Protein AF-A0A527XNT0-F1 (afdb_monomer)

Foldseek 3Di:
DDDPNHQFDPVVVVGPHDPDLVSQQVVCCVVPVGGDDDDDDQQDKDKDFDADPVRHTPPDIDIDGRHDDDD

Sequence (71 aa):
NKLDGGPGKPVSAGGAGYSCIAELRMIETIESGEPKTPFLRFGDTVRIEMKDKAGHSIFGAIEQKVEKYVK

pLDDT: mean 94.06, std 6.31, range [67.0, 98.5]

Nearest PDB structures (foldseek):
  3lzk-assembly2_D  TM=8.996E-01  e=2.568E-08  Sinorhizobium meliloti
  2iu7-assembly1_I  TM=3.576E-01  e=5.237E+00  Escherichia coli
  2ivb-assembly1_C  TM=3.629E-01  e=6.010E+00  Escherichia coli

Mean predicted aligned error: 3.74 Å

Secondary structure (DSSP, 8-state):
--BTTB----GGGTS---S-HHHHHHHHHHHHSS--SPPP-TT-EEEEEEE-TTS-EEEEEEEEE------

Solvent-accessible surface area (backbone atoms only — not comparable to full-atom values): 4604 Å² total; per-residue (Å²): 90,72,45,96,87,41,74,49,35,50,55,95,74,77,31,93,23,69,92,44,69,66,60,49,25,52,49,35,26,74,77,69,73,46,58,80,69,76,77,91,48,77,76,41,71,50,76,51,72,49,60,50,98,87,64,51,64,75,80,52,68,53,70,48,68,40,69,82,88,78,134

Structure (mmCIF, N/CA/C/O backbone):
data_AF-A0A527XNT0-F1
#
_entry.id   AF-A0A527XNT0-F1
#
loop_
_atom_site.group_PDB
_atom_site.id
_atom_site.type_symbol
_atom_site.label_atom_id
_atom_site.label_alt_id
_atom_site.label_comp_id
_atom_site.label_asym_id
_atom_site.label_entity_id
_atom_site.label_seq_id
_atom_site.pdbx_PDB_ins_code
_atom_site.Cartn_x
_atom_site.Cartn_y
_atom_site.Cartn_z
_atom_site.occupancy
_atom_site.B_iso_or_equiv
_atom_site.auth_seq_id
_atom_site.auth_comp_id
_atom_site.auth_asym_id
_atom_site.auth_atom_id
_atom_site.pdbx_PDB_model_num
ATOM 1 N N . ASN A 1 1 ? 9.619 -6.463 -3.391 1.00 67.00 1 ASN A N 1
ATOM 2 C CA . ASN A 1 1 ? 9.192 -6.734 -4.790 1.00 67.00 1 ASN A CA 1
ATOM 3 C C . ASN A 1 1 ? 10.338 -6.520 -5.761 1.00 67.00 1 ASN A C 1
ATOM 5 O O . ASN A 1 1 ? 10.372 -5.501 -6.428 1.00 67.00 1 ASN A O 1
ATOM 9 N N . LYS A 1 2 ? 11.322 -7.424 -5.812 1.00 73.25 2 LYS A N 1
ATOM 10 C CA . LYS A 1 2 ? 12.499 -7.193 -6.662 1.00 73.25 2 LYS A CA 1
ATOM 11 C C . LYS A 1 2 ? 12.139 -7.353 -8.136 1.00 73.25 2 LYS A C 1
ATOM 13 O O . LYS A 1 2 ? 11.462 -8.316 -8.485 1.00 73.25 2 LYS A O 1
ATOM 18 N N . LEU A 1 3 ? 12.620 -6.438 -8.969 1.00 76.69 3 LEU A N 1
ATOM 19 C CA . LEU A 1 3 ? 12.536 -6.533 -10.423 1.00 76.69 3 LEU A CA 1
ATOM 20 C C . LEU A 1 3 ? 13.962 -6.640 -10.959 1.00 76.69 3 LEU A C 1
ATOM 22 O O . LEU A 1 3 ? 14.773 -5.752 -10.706 1.00 76.69 3 LEU A O 1
ATOM 26 N N . ASP A 1 4 ? 14.284 -7.753 -11.617 1.00 82.31 4 ASP A N 1
ATOM 27 C CA . ASP A 1 4 ? 15.604 -8.008 -12.218 1.00 82.31 4 ASP A CA 1
ATOM 28 C C . ASP A 1 4 ? 16.788 -7.803 -11.250 1.00 82.31 4 ASP A C 1
ATOM 30 O O . ASP A 1 4 ? 17.854 -7.314 -11.610 1.00 82.31 4 ASP A O 1
ATOM 34 N N . GLY A 1 5 ? 16.586 -8.154 -9.975 1.00 82.12 5 GLY A N 1
ATOM 35 C CA . GLY A 1 5 ? 17.583 -7.992 -8.908 1.00 82.12 5 GLY A CA 1
ATOM 36 C C . GLY A 1 5 ? 17.642 -6.594 -8.276 1.00 82.12 5 GLY A C 1
ATOM 37 O O . GLY A 1 5 ? 18.258 -6.445 -7.220 1.00 82.12 5 GLY A O 1
ATOM 38 N N . GLY A 1 6 ? 16.958 -5.605 -8.856 1.00 84.62 6 GLY A N 1
ATOM 39 C CA . GLY A 1 6 ? 16.819 -4.244 -8.340 1.00 84.62 6 GLY A CA 1
ATOM 40 C C . GLY A 1 6 ? 15.579 -4.024 -7.458 1.00 84.62 6 GLY A C 1
ATOM 41 O O . GLY A 1 6 ? 14.813 -4.962 -7.196 1.00 84.62 6 GLY A O 1
ATOM 42 N N . PRO A 1 7 ? 15.376 -2.785 -6.969 1.00 87.00 7 PRO A N 1
ATOM 43 C CA . PRO A 1 7 ? 14.153 -2.392 -6.272 1.00 87.00 7 PRO A CA 1
ATOM 44 C C . PRO A 1 7 ? 12.911 -2.568 -7.160 1.00 87.00 7 PRO A C 1
ATOM 46 O O . PRO A 1 7 ? 13.002 -2.655 -8.385 1.00 87.00 7 PRO A O 1
ATOM 49 N N . GLY A 1 8 ? 11.738 -2.651 -6.529 1.00 88.62 8 GLY A N 1
ATOM 50 C CA . GLY A 1 8 ? 10.472 -2.741 -7.256 1.00 88.62 8 GLY A CA 1
ATOM 51 C C . GLY A 1 8 ? 10.180 -1.497 -8.085 1.00 88.6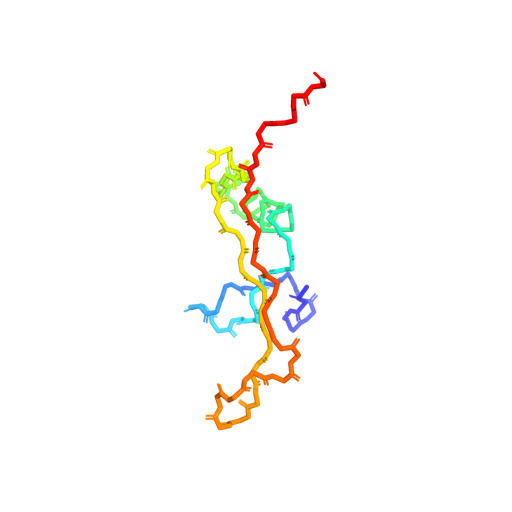2 8 GLY A C 1
ATOM 52 O O . GLY A 1 8 ? 10.804 -0.456 -7.906 1.00 88.62 8 GLY A O 1
ATOM 53 N N . LYS A 1 9 ? 9.204 -1.611 -8.985 1.00 91.69 9 LYS A N 1
ATOM 54 C CA . LYS A 1 9 ? 8.678 -0.494 -9.777 1.00 91.69 9 LYS A CA 1
ATOM 55 C C . LYS A 1 9 ? 7.155 -0.481 -9.702 1.00 91.69 9 LYS A C 1
ATOM 57 O O . LYS A 1 9 ? 6.555 -1.550 -9.543 1.00 91.69 9 LYS A O 1
ATOM 62 N N . PRO A 1 10 ? 6.508 0.687 -9.848 1.00 91.94 10 PRO A N 1
ATOM 63 C CA . PRO A 1 10 ? 5.058 0.742 -9.946 1.00 91.94 10 PRO A CA 1
ATOM 64 C C . PRO A 1 10 ? 4.565 -0.033 -11.176 1.00 91.94 10 PRO A C 1
ATOM 66 O O . PRO A 1 10 ? 5.273 -0.156 -12.177 1.00 91.94 10 PRO A O 1
ATOM 69 N N . VAL A 1 11 ? 3.321 -0.515 -11.112 1.00 91.12 11 VAL A N 1
ATOM 70 C CA . VAL A 1 11 ? 2.682 -1.261 -12.213 1.00 91.12 11 VAL A CA 1
ATOM 71 C C . VAL A 1 11 ? 2.645 -0.439 -13.503 1.00 91.12 11 VAL A C 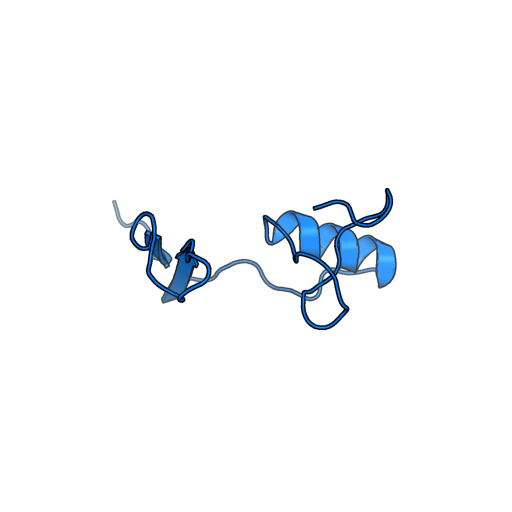1
ATOM 73 O O . VAL A 1 11 ? 2.911 -0.963 -14.580 1.00 91.12 11 VAL A O 1
ATOM 76 N N . SER A 1 12 ? 2.424 0.874 -13.393 1.00 92.50 12 SER A N 1
ATOM 77 C CA . SER A 1 12 ? 2.465 1.809 -14.526 1.00 92.50 12 SER A CA 1
ATOM 78 C C . SER A 1 12 ? 3.833 1.904 -15.212 1.00 92.50 12 SER A C 1
ATOM 80 O O . SER A 1 12 ? 3.901 2.334 -16.358 1.00 92.50 12 SER A O 1
ATOM 82 N N . ALA A 1 13 ? 4.911 1.486 -14.543 1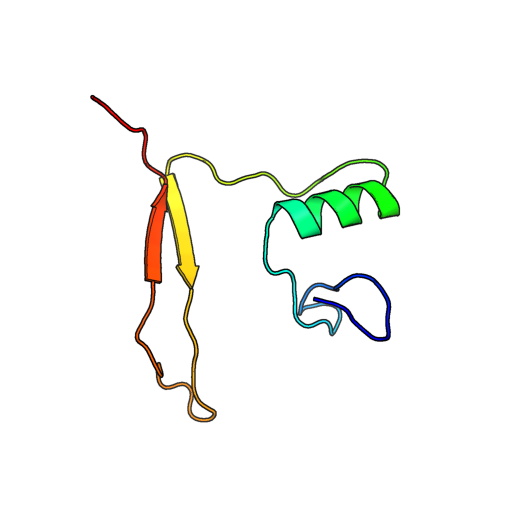.00 90.50 13 ALA A N 1
ATOM 83 C CA . ALA A 1 13 ? 6.267 1.429 -15.085 1.00 90.50 13 ALA A CA 1
ATOM 84 C C . ALA A 1 13 ? 6.733 -0.014 -15.371 1.00 90.50 13 ALA A C 1
ATOM 86 O O . ALA A 1 13 ? 7.935 -0.267 -15.460 1.00 90.50 13 ALA A O 1
ATOM 87 N N . GLY A 1 14 ? 5.800 -0.968 -15.483 1.00 90.19 14 GLY A N 1
ATOM 88 C CA . GLY A 1 14 ? 6.084 -2.366 -15.824 1.00 90.19 14 GLY A CA 1
ATOM 89 C C . GLY A 1 14 ? 6.584 -3.233 -14.663 1.00 90.19 14 GLY A C 1
ATOM 90 O O . GLY A 1 14 ? 7.057 -4.340 -14.903 1.00 90.19 14 GLY A O 1
ATOM 91 N N . GLY A 1 15 ? 6.506 -2.754 -13.417 1.00 91.62 15 GLY A N 1
ATOM 92 C CA . GLY A 1 15 ? 6.845 -3.546 -12.232 1.00 91.62 15 GLY A CA 1
ATOM 93 C C . GLY A 1 15 ? 5.649 -4.260 -11.600 1.00 91.62 15 GLY A C 1
ATOM 94 O O . GLY A 1 15 ? 4.503 -4.082 -11.997 1.00 91.62 15 GLY A O 1
ATOM 95 N N . ALA A 1 16 ? 5.917 -5.042 -10.554 1.00 91.81 16 ALA A N 1
ATOM 96 C CA . ALA A 1 16 ? 4.882 -5.714 -9.761 1.00 91.81 16 ALA A CA 1
ATOM 97 C C . ALA A 1 16 ? 4.255 -4.817 -8.670 1.00 91.81 16 ALA A C 1
ATOM 99 O O . ALA A 1 16 ? 3.371 -5.259 -7.941 1.00 91.81 16 ALA A O 1
ATOM 100 N N . GLY A 1 17 ? 4.711 -3.567 -8.533 1.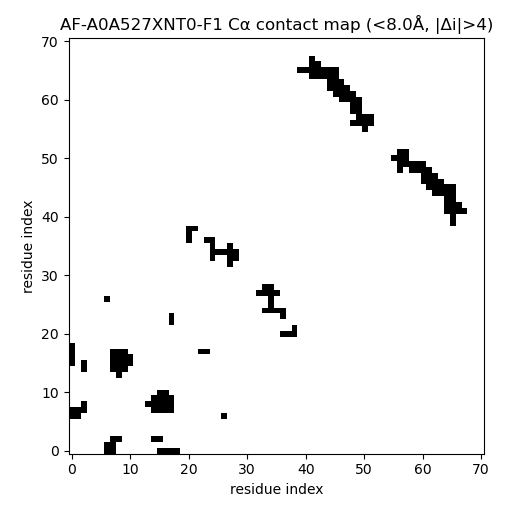00 92.81 17 GLY A N 1
ATOM 101 C CA . GLY A 1 17 ? 4.358 -2.687 -7.422 1.00 92.81 17 GLY A CA 1
ATOM 102 C C . GLY A 1 17 ? 5.216 -2.916 -6.175 1.00 92.81 17 GLY A C 1
ATOM 103 O O . GLY A 1 17 ? 6.306 -3.489 -6.235 1.00 92.81 17 GLY A O 1
ATOM 104 N N . TYR A 1 18 ? 4.708 -2.434 -5.042 1.00 93.94 18 TYR A N 1
ATOM 105 C CA . TYR A 1 18 ? 5.366 -2.471 -3.735 1.00 93.94 18 TYR A CA 1
ATOM 106 C C . TYR A 1 18 ? 4.454 -3.145 -2.710 1.00 93.94 18 TYR A C 1
ATOM 108 O O . TYR A 1 18 ? 3.233 -3.045 -2.805 1.00 93.94 18 TYR A O 1
ATOM 116 N N . SER A 1 19 ? 5.036 -3.810 -1.713 1.00 92.06 19 SER A N 1
ATOM 117 C CA . SER A 1 19 ? 4.274 -4.549 -0.696 1.00 92.06 19 SER A CA 1
ATOM 118 C C . SER A 1 19 ? 3.925 -3.666 0.491 1.00 92.06 19 SER A C 1
ATOM 120 O O . SER A 1 19 ? 3.009 -3.983 1.242 1.00 92.06 19 SER A O 1
ATOM 122 N N . CYS A 1 20 ? 4.650 -2.563 0.682 1.00 93.81 20 CYS A N 1
ATOM 123 C CA . CYS A 1 20 ? 4.351 -1.601 1.727 1.00 93.81 20 CYS A CA 1
ATOM 124 C C . CYS A 1 20 ? 4.734 -0.176 1.314 1.00 93.81 20 CYS A C 1
ATOM 126 O O . CYS A 1 20 ? 5.655 0.047 0.528 1.00 93.81 20 CYS A O 1
ATOM 128 N N . ILE A 1 21 ? 4.041 0.805 1.900 1.00 96.06 21 ILE A N 1
ATOM 129 C CA . ILE A 1 21 ? 4.315 2.233 1.676 1.00 96.06 21 ILE A CA 1
ATOM 130 C C . ILE A 1 21 ? 5.737 2.590 2.129 1.00 96.06 21 ILE A C 1
ATOM 132 O O . ILE A 1 21 ? 6.392 3.421 1.510 1.00 96.06 21 ILE A O 1
ATOM 136 N N . ALA A 1 22 ? 6.244 1.938 3.178 1.00 96.44 22 ALA A N 1
ATOM 137 C CA . ALA A 1 22 ? 7.609 2.150 3.647 1.00 96.44 22 ALA A CA 1
ATOM 138 C C . ALA A 1 22 ? 8.668 1.731 2.605 1.00 96.44 22 ALA A C 1
ATOM 140 O O . ALA A 1 22 ? 9.636 2.463 2.418 1.00 96.44 22 ALA A O 1
ATOM 141 N N . GLU A 1 23 ? 8.468 0.607 1.898 1.00 94.88 23 GLU A N 1
ATOM 142 C CA . GLU A 1 23 ? 9.346 0.149 0.803 1.00 94.88 23 GLU A CA 1
ATOM 143 C C . GLU A 1 23 ? 9.375 1.192 -0.322 1.00 94.88 23 GLU A C 1
ATOM 145 O O . GLU A 1 23 ? 10.453 1.628 -0.721 1.00 94.88 23 GLU A O 1
ATOM 150 N N . LEU A 1 24 ? 8.204 1.658 -0.773 1.00 95.38 24 LEU A N 1
ATOM 151 C CA . LEU A 1 24 ? 8.103 2.702 -1.798 1.00 95.38 24 LEU A CA 1
ATOM 152 C C . LEU A 1 24 ? 8.803 3.997 -1.363 1.00 95.38 24 LEU A C 1
ATOM 154 O O . LEU A 1 24 ? 9.631 4.524 -2.098 1.00 95.38 24 LEU A O 1
ATOM 158 N N . ARG A 1 25 ? 8.528 4.484 -0.150 1.00 97.19 25 ARG A N 1
ATOM 159 C CA . ARG A 1 25 ? 9.140 5.711 0.380 1.00 97.19 25 ARG A CA 1
ATOM 160 C C . ARG A 1 25 ? 10.662 5.617 0.478 1.00 97.19 25 ARG A C 1
ATOM 162 O O . ARG A 1 25 ? 11.349 6.603 0.222 1.00 97.19 25 ARG A O 1
ATOM 169 N N . MET A 1 26 ? 11.200 4.454 0.851 1.00 95.62 26 MET A N 1
ATOM 170 C CA . MET A 1 26 ? 12.647 4.223 0.870 1.00 95.62 26 MET A CA 1
ATOM 171 C C . MET A 1 26 ? 13.238 4.358 -0.537 1.00 95.62 26 MET A C 1
ATOM 173 O O . MET A 1 26 ? 14.254 5.026 -0.707 1.00 95.62 26 MET A O 1
ATOM 177 N N . ILE A 1 27 ? 12.588 3.766 -1.539 1.00 93.88 27 ILE A N 1
ATOM 178 C CA . ILE A 1 27 ? 13.021 3.841 -2.939 1.00 93.88 27 ILE A CA 1
ATOM 179 C C . ILE A 1 27 ? 12.944 5.283 -3.453 1.00 93.88 27 ILE A C 1
ATOM 181 O O . ILE A 1 27 ? 13.933 5.781 -3.976 1.00 9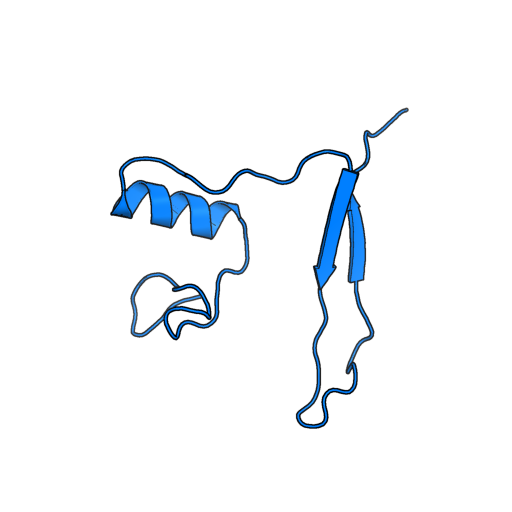3.88 27 ILE A O 1
ATOM 185 N N . GLU A 1 28 ? 11.841 5.997 -3.204 1.00 96.06 28 GLU A N 1
ATOM 186 C CA . GLU A 1 28 ? 11.702 7.424 -3.544 1.00 96.06 28 GLU A CA 1
ATOM 187 C C . GLU A 1 28 ? 12.817 8.278 -2.925 1.00 96.06 28 GLU A C 1
ATOM 189 O O . GLU A 1 28 ? 13.345 9.181 -3.575 1.00 96.06 28 GLU A O 1
ATOM 194 N N . THR A 1 29 ? 13.208 7.964 -1.687 1.00 96.69 29 THR A N 1
ATOM 195 C CA . THR A 1 29 ? 14.300 8.657 -0.992 1.00 96.69 29 THR A CA 1
ATOM 196 C C . THR A 1 29 ? 15.650 8.380 -1.654 1.00 96.69 29 THR A C 1
ATOM 198 O O . THR A 1 29 ? 16.437 9.304 -1.833 1.00 96.69 29 THR A O 1
ATOM 201 N N . ILE A 1 30 ? 15.923 7.133 -2.056 1.00 94.06 30 ILE A N 1
ATOM 202 C CA . ILE A 1 30 ? 17.158 6.767 -2.770 1.00 94.06 30 ILE A CA 1
ATOM 203 C C . ILE A 1 30 ? 17.212 7.431 -4.154 1.00 94.06 30 ILE A C 1
ATOM 205 O O . ILE A 1 30 ? 18.263 7.921 -4.555 1.00 94.06 30 ILE A O 1
ATOM 209 N N . GLU A 1 31 ? 16.095 7.454 -4.884 1.00 93.19 31 GLU A N 1
ATOM 210 C CA . GLU A 1 31 ? 16.041 7.937 -6.271 1.00 93.19 31 GLU A CA 1
ATOM 211 C C . GLU A 1 31 ? 15.925 9.461 -6.387 1.00 93.19 31 GLU A C 1
ATOM 213 O O . GLU A 1 31 ? 16.447 10.049 -7.332 1.00 93.19 31 GLU A O 1
ATOM 218 N N . SER A 1 32 ? 15.217 10.109 -5.460 1.00 95.38 32 SER A N 1
ATOM 219 C CA . SER A 1 32 ? 14.862 11.531 -5.556 1.00 95.38 32 SER A CA 1
ATOM 220 C C . SER A 1 32 ? 15.201 12.364 -4.321 1.00 95.38 32 SER A C 1
ATOM 222 O O . SER A 1 32 ? 14.888 13.551 -4.286 1.00 95.38 32 SER A O 1
ATOM 224 N N . GLY A 1 33 ? 15.869 11.771 -3.329 1.00 97.44 33 GLY A N 1
ATOM 225 C CA . GLY A 1 33 ? 16.352 12.448 -2.123 1.00 97.44 33 GLY A CA 1
ATOM 226 C C . GLY A 1 33 ? 15.326 12.559 -0.994 1.00 97.44 33 GLY A C 1
ATOM 227 O O . GLY A 1 33 ? 15.714 12.766 0.153 1.00 97.44 33 GLY A O 1
ATOM 228 N N . GLU A 1 34 ? 14.034 12.376 -1.277 1.00 97.44 34 GLU A N 1
ATOM 229 C CA . GLU A 1 34 ? 12.966 12.445 -0.278 1.00 97.44 34 GLU A CA 1
ATOM 230 C C . GLU A 1 34 ? 11.780 11.520 -0.611 1.00 97.44 34 GLU A C 1
ATOM 232 O O . GLU A 1 34 ? 11.522 11.229 -1.782 1.00 97.44 34 GLU A O 1
ATOM 237 N N . PRO A 1 35 ? 11.017 11.066 0.399 1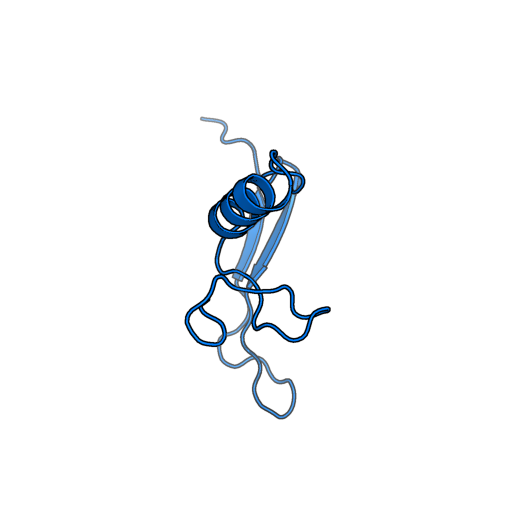.00 97.69 35 PRO A N 1
ATOM 238 C CA . PRO A 1 35 ? 9.791 10.315 0.173 1.00 97.69 35 PRO A CA 1
ATOM 239 C C . PRO A 1 35 ? 8.644 11.245 -0.243 1.00 97.69 35 PRO A C 1
ATOM 241 O O . PRO A 1 35 ? 8.305 12.188 0.474 1.00 97.69 35 PRO A O 1
ATOM 244 N N . LYS A 1 36 ? 7.980 10.928 -1.353 1.00 96.94 36 LYS A N 1
ATOM 245 C CA . LYS A 1 36 ? 6.847 11.694 -1.901 1.00 96.94 36 LYS A CA 1
ATOM 246 C C . LYS A 1 36 ? 5.508 11.103 -1.484 1.00 96.94 36 LYS A C 1
ATOM 248 O O . LYS A 1 36 ? 4.554 11.837 -1.224 1.00 96.94 36 LYS A O 1
ATOM 253 N N . THR A 1 37 ? 5.428 9.780 -1.381 1.00 96.62 37 THR A N 1
ATOM 254 C CA . THR A 1 37 ? 4.189 9.087 -1.030 1.00 96.62 37 THR A CA 1
ATOM 255 C C . THR A 1 37 ? 3.914 9.204 0.475 1.00 96.62 37 THR A C 1
ATOM 257 O O . THR A 1 37 ? 4.753 8.798 1.288 1.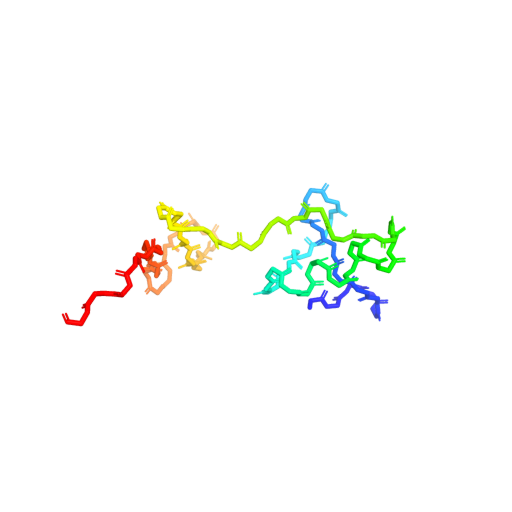00 96.62 37 THR A O 1
ATOM 260 N N . PRO A 1 38 ? 2.758 9.737 0.913 1.00 97.50 38 PRO A N 1
ATOM 261 C CA . PRO A 1 38 ? 2.414 9.807 2.331 1.00 97.50 38 PRO A CA 1
ATOM 262 C C . PRO A 1 38 ? 2.102 8.417 2.909 1.00 97.50 38 PRO A C 1
ATOM 264 O O . PRO A 1 38 ? 1.687 7.508 2.197 1.00 97.50 38 PRO A O 1
ATOM 267 N N . PHE A 1 39 ? 2.262 8.261 4.225 1.00 98.06 39 PHE A N 1
ATOM 268 C CA . PHE A 1 39 ? 1.623 7.150 4.936 1.00 98.06 39 PHE A CA 1
ATOM 269 C C . PHE A 1 39 ? 0.102 7.332 4.986 1.00 98.06 39 PHE A C 1
ATOM 271 O O . PHE A 1 39 ? -0.408 8.430 4.742 1.00 98.06 39 PHE A O 1
ATOM 278 N N . LEU A 1 40 ? -0.595 6.253 5.351 1.00 97.75 40 LEU A N 1
ATOM 279 C CA . LEU A 1 40 ? -2.039 6.266 5.560 1.00 97.75 40 LEU A CA 1
ATOM 280 C C . LEU A 1 40 ? -2.435 7.279 6.639 1.00 97.75 40 LEU A C 1
ATOM 282 O O . LEU A 1 40 ? -1.736 7.471 7.638 1.00 97.75 40 LEU A O 1
ATOM 286 N N . ARG A 1 41 ? -3.591 7.898 6.439 1.00 98.00 41 ARG A N 1
ATOM 287 C CA . ARG A 1 41 ? -4.222 8.872 7.325 1.00 98.00 41 ARG A CA 1
ATOM 288 C C . ARG A 1 41 ? -5.565 8.339 7.802 1.00 98.00 41 ARG A C 1
ATOM 290 O O . ARG A 1 41 ? -6.172 7.472 7.182 1.00 98.00 41 ARG A O 1
ATOM 297 N N . PHE A 1 42 ? -6.058 8.893 8.906 1.00 98.31 42 PHE A N 1
ATOM 298 C CA . PHE A 1 42 ? -7.410 8.578 9.357 1.00 98.31 42 PHE A CA 1
ATOM 299 C C . PHE A 1 42 ? -8.439 8.953 8.290 1.00 98.31 42 PHE A C 1
ATOM 301 O O . PHE A 1 42 ? -8.417 10.070 7.775 1.00 98.31 42 PHE A O 1
ATOM 308 N N . GLY A 1 43 ? -9.346 8.026 7.998 1.00 97.69 43 GLY A N 1
ATOM 309 C CA . GLY A 1 43 ? -10.312 8.140 6.909 1.00 97.69 43 GLY A CA 1
ATOM 310 C C . GLY A 1 43 ? -9.928 7.359 5.653 1.00 97.69 43 GLY A C 1
ATOM 311 O O . GLY A 1 43 ? -10.833 7.004 4.899 1.00 97.69 43 GLY A O 1
ATOM 312 N N . ASP A 1 44 ? -8.646 7.031 5.459 1.00 98.25 44 ASP A N 1
ATOM 313 C CA . ASP A 1 44 ? -8.208 6.219 4.322 1.00 98.25 44 ASP A CA 1
ATOM 314 C C . ASP A 1 44 ? -8.775 4.801 4.414 1.00 98.25 44 ASP A C 1
ATOM 316 O O . ASP A 1 44 ? -8.947 4.248 5.502 1.00 98.25 44 ASP A O 1
ATOM 320 N N . THR A 1 45 ? -9.039 4.199 3.256 1.00 98.31 45 THR A N 1
ATOM 321 C CA . THR A 1 45 ? -9.465 2.802 3.137 1.00 98.31 45 THR A CA 1
ATOM 322 C C . THR A 1 45 ? -8.409 2.017 2.375 1.00 98.31 45 THR A C 1
ATOM 324 O O . THR A 1 45 ? -7.978 2.427 1.299 1.00 98.31 45 THR A O 1
ATOM 327 N N . VAL A 1 46 ? -8.001 0.880 2.931 1.00 97.44 46 VAL A N 1
ATOM 328 C CA . VAL A 1 46 ? -7.082 -0.064 2.294 1.00 97.44 46 VAL A CA 1
ATOM 329 C C . VAL A 1 46 ? -7.866 -1.300 1.892 1.00 97.44 46 VAL A C 1
ATOM 331 O O . VAL A 1 46 ? -8.542 -1.898 2.727 1.00 97.44 46 VAL A O 1
ATOM 334 N N . ARG A 1 47 ? -7.736 -1.693 0.622 1.00 97.88 47 ARG A N 1
ATOM 335 C CA . ARG A 1 47 ? -8.306 -2.923 0.072 1.00 97.88 47 ARG A CA 1
ATOM 336 C C . ARG A 1 47 ? -7.190 -3.834 -0.431 1.00 97.88 47 ARG A C 1
ATOM 338 O O . ARG A 1 47 ? -6.367 -3.411 -1.238 1.00 97.88 47 ARG A O 1
ATOM 345 N N . ILE A 1 48 ? -7.189 -5.085 0.016 1.00 97.69 48 ILE A N 1
ATOM 346 C CA . ILE A 1 48 ? -6.297 -6.146 -0.458 1.00 97.69 48 ILE A CA 1
ATOM 347 C C . ILE A 1 48 ? -7.169 -7.292 -0.958 1.00 97.69 48 ILE A C 1
ATOM 349 O O . ILE A 1 48 ? -7.972 -7.848 -0.210 1.00 97.69 48 ILE A O 1
ATOM 353 N N . GLU A 1 49 ? -7.009 -7.650 -2.228 1.00 98.00 49 GLU A N 1
ATOM 354 C CA . GLU A 1 49 ? -7.726 -8.757 -2.855 1.00 98.00 49 GLU A CA 1
ATOM 355 C C . GLU A 1 49 ? -6.820 -9.513 -3.827 1.00 98.00 49 GLU A C 1
ATOM 357 O O . GLU A 1 49 ? -5.904 -8.941 -4.419 1.00 98.00 49 GLU A O 1
ATOM 362 N N . MET A 1 50 ? -7.101 -10.801 -4.014 1.00 97.75 50 MET A N 1
ATOM 363 C CA . MET A 1 50 ? -6.500 -11.610 -5.070 1.00 97.75 50 MET A CA 1
ATOM 364 C C . MET A 1 50 ? -7.603 -12.113 -5.993 1.00 97.75 50 MET A C 1
ATOM 366 O O . MET A 1 50 ? -8.614 -12.642 -5.521 1.00 97.75 50 MET A O 1
ATOM 370 N N . LYS A 1 51 ? -7.398 -11.948 -7.301 1.00 98.00 51 LYS A N 1
ATOM 371 C CA . LYS A 1 51 ? -8.326 -12.393 -8.341 1.00 98.00 51 LYS A CA 1
ATOM 372 C C . LYS A 1 51 ? -7.709 -13.510 -9.172 1.00 98.00 51 LYS A C 1
ATOM 374 O O . LYS A 1 51 ? -6.499 -13.513 -9.398 1.00 98.00 51 LYS A O 1
ATOM 379 N N . ASP A 1 52 ? -8.539 -14.446 -9.613 1.00 97.62 52 ASP A N 1
ATOM 380 C CA . ASP A 1 52 ? -8.154 -15.442 -10.607 1.00 97.62 52 ASP A CA 1
ATOM 381 C C . ASP A 1 52 ? -8.027 -14.810 -12.009 1.00 97.62 52 ASP A C 1
ATOM 383 O O . ASP A 1 52 ? -8.224 -13.608 -12.206 1.00 97.62 52 ASP A O 1
ATOM 387 N N . LYS A 1 53 ? -7.706 -15.633 -13.014 1.00 97.69 53 LYS A N 1
ATOM 388 C CA . LYS A 1 53 ? -7.572 -15.172 -14.407 1.00 97.69 53 LYS A CA 1
ATOM 389 C C . LYS A 1 53 ? -8.884 -14.668 -15.021 1.00 97.69 53 LYS A C 1
ATOM 391 O O . LYS A 1 53 ? -8.831 -13.928 -15.997 1.00 97.69 53 LYS A O 1
ATOM 396 N N . ALA A 1 54 ? -10.031 -15.084 -14.489 1.00 97.62 54 ALA A N 1
ATOM 397 C CA . ALA A 1 54 ? -11.350 -14.631 -14.917 1.00 97.62 54 ALA A CA 1
ATOM 398 C C . ALA A 1 54 ? -11.817 -13.380 -14.145 1.00 97.62 54 ALA A C 1
ATOM 400 O O . ALA A 1 54 ? -12.860 -12.816 -14.466 1.00 97.62 54 ALA A O 1
ATOM 401 N N . GLY A 1 55 ? -11.040 -12.913 -13.161 1.00 97.00 55 GLY A N 1
ATOM 402 C CA . GLY A 1 55 ? -11.349 -11.746 -12.341 1.00 97.00 55 GLY A CA 1
ATOM 403 C C . GLY A 1 55 ? -12.160 -12.055 -11.079 1.00 97.00 55 GLY A C 1
ATOM 404 O O . GLY A 1 55 ? -12.518 -11.122 -10.357 1.00 97.00 55 GLY A O 1
ATOM 405 N N . HIS A 1 56 ? -12.439 -13.324 -10.773 1.00 97.75 56 HIS A N 1
ATOM 406 C CA . HIS A 1 56 ? -13.167 -13.696 -9.562 1.00 97.75 56 HIS A CA 1
ATOM 407 C C . HIS A 1 56 ? -12.261 -13.631 -8.338 1.00 97.75 56 HIS A C 1
ATOM 409 O O . HIS A 1 56 ? -11.093 -14.016 -8.390 1.00 97.75 56 HIS A O 1
ATOM 415 N N . SER A 1 57 ? -12.806 -13.159 -7.217 1.00 97.81 57 SER A N 1
ATOM 416 C CA . SER A 1 57 ? -12.073 -13.134 -5.954 1.00 97.81 57 SER A CA 1
ATOM 417 C C . SER A 1 57 ? -11.796 -14.556 -5.463 1.00 97.81 57 SER A C 1
ATOM 419 O O . SER A 1 57 ? -12.718 -15.360 -5.346 1.00 97.81 57 SER A O 1
ATOM 421 N N . ILE A 1 58 ? -10.531 -14.851 -5.154 1.00 97.94 58 ILE A N 1
ATOM 422 C CA . ILE A 1 58 ? -10.104 -16.177 -4.684 1.00 97.94 58 ILE A CA 1
ATOM 423 C C . ILE A 1 58 ? -10.357 -16.331 -3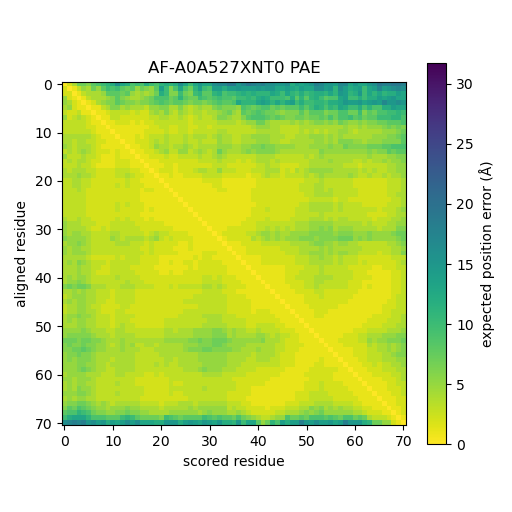.178 1.00 97.94 58 ILE A C 1
ATOM 425 O O . ILE A 1 58 ? -10.769 -17.392 -2.719 1.00 97.94 58 ILE A O 1
ATOM 429 N N . PHE A 1 59 ? -10.122 -15.264 -2.408 1.00 98.00 59 PHE A N 1
ATOM 430 C CA . PHE A 1 59 ? -10.138 -15.294 -0.939 1.00 98.00 59 PHE A CA 1
ATOM 431 C C . PHE A 1 59 ? -11.121 -14.293 -0.312 1.00 98.00 59 PHE A C 1
ATOM 433 O O . PHE A 1 59 ? -11.124 -14.112 0.903 1.00 98.00 59 PHE A O 1
ATOM 440 N N . GLY A 1 60 ? -11.927 -13.605 -1.122 1.00 97.94 60 GLY A N 1
ATOM 441 C CA . GLY A 1 60 ? -12.593 -12.374 -0.703 1.00 97.94 60 GLY A CA 1
ATOM 442 C C . GLY A 1 60 ? -11.630 -11.181 -0.710 1.00 97.94 60 GLY A C 1
ATOM 443 O O . GLY A 1 60 ? -10.561 -11.214 -1.330 1.00 97.94 60 GLY A O 1
ATOM 444 N N . ALA A 1 61 ? -12.026 -10.106 -0.032 1.00 98.31 61 ALA A N 1
ATOM 445 C CA . ALA A 1 61 ? -11.217 -8.904 0.114 1.00 98.31 61 ALA A CA 1
ATOM 446 C C . ALA A 1 61 ? -11.073 -8.526 1.585 1.00 98.31 61 ALA A C 1
ATOM 448 O O . ALA A 1 61 ? -12.051 -8.519 2.332 1.00 98.31 61 ALA A O 1
ATOM 449 N N . ILE A 1 62 ? -9.853 -8.169 1.975 1.00 98.19 62 ILE A N 1
ATOM 450 C CA . ILE A 1 62 ? -9.606 -7.436 3.213 1.00 98.19 62 ILE A CA 1
ATOM 451 C C . ILE A 1 62 ? -9.832 -5.968 2.879 1.00 98.19 62 ILE A C 1
ATOM 453 O O . ILE A 1 62 ? -9.131 -5.424 2.030 1.00 98.19 62 ILE A O 1
ATOM 457 N N . GLU A 1 63 ? -10.801 -5.336 3.529 1.00 98.44 63 GLU A N 1
ATOM 458 C CA . GLU A 1 63 ? -11.118 -3.926 3.325 1.00 98.44 63 GLU A CA 1
ATOM 459 C C . GLU A 1 63 ? -11.288 -3.250 4.680 1.00 98.44 63 GLU A C 1
ATOM 461 O O . GLU A 1 63 ? -12.172 -3.604 5.460 1.00 98.44 63 GLU A O 1
ATOM 466 N N . GLN A 1 64 ? -10.380 -2.332 4.997 1.00 98.50 64 GLN A N 1
ATOM 467 C CA . GLN A 1 64 ? -10.309 -1.713 6.314 1.00 98.50 64 GLN A CA 1
ATOM 468 C C . GLN A 1 64 ? -10.117 -0.212 6.197 1.00 98.50 64 GLN A C 1
ATOM 470 O O . GLN A 1 64 ? -9.318 0.273 5.393 1.00 98.50 64 GLN A O 1
ATOM 475 N N . LYS A 1 65 ? -10.833 0.515 7.052 1.00 98.38 65 LYS A N 1
ATOM 476 C CA . LYS A 1 65 ? -10.685 1.953 7.213 1.00 98.38 65 LYS A CA 1
ATOM 477 C C . LYS A 1 65 ? -9.731 2.250 8.360 1.00 98.38 65 LYS A C 1
ATOM 479 O O . LYS A 1 65 ? -9.825 1.654 9.431 1.00 98.38 65 LYS A O 1
ATOM 484 N N . VAL A 1 66 ? -8.819 3.187 8.141 1.00 98.19 66 VAL A N 1
ATOM 485 C CA . VAL A 1 66 ? -7.910 3.665 9.179 1.00 98.19 66 VAL A CA 1
ATOM 486 C C . VAL A 1 66 ? -8.679 4.620 10.082 1.00 98.19 66 VAL A C 1
ATOM 488 O O . VAL A 1 66 ? -9.087 5.704 9.660 1.00 98.19 66 VAL A O 1
ATOM 491 N N . GLU A 1 67 ? -8.873 4.228 11.337 1.00 97.88 67 GLU A N 1
ATOM 492 C CA . GLU A 1 67 ? -9.636 4.997 12.320 1.00 97.88 67 GLU A CA 1
ATOM 493 C C . GLU A 1 67 ? -8.808 5.318 13.561 1.00 97.88 67 GLU A C 1
ATOM 495 O O . GLU A 1 67 ? -7.850 4.622 13.904 1.00 97.88 67 GLU A O 1
ATOM 500 N N . LYS A 1 68 ? -9.165 6.419 14.228 1.00 97.44 68 LYS 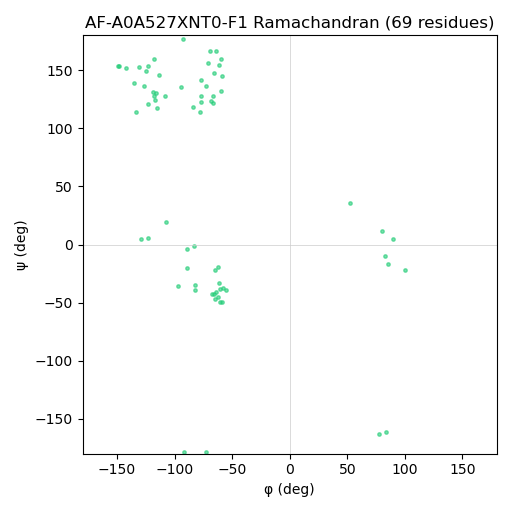A N 1
ATOM 501 C CA . LYS A 1 68 ? -8.544 6.792 15.498 1.00 97.44 68 LYS A CA 1
ATOM 502 C C . LYS A 1 68 ? -8.966 5.776 16.547 1.00 97.44 68 LYS A C 1
ATOM 504 O O . LYS A 1 68 ? -10.157 5.626 16.797 1.00 97.44 68 LYS A O 1
ATOM 509 N N . TYR A 1 69 ? -7.998 5.133 17.190 1.00 96.12 69 TYR A N 1
ATOM 510 C CA . TYR A 1 69 ? -8.290 4.341 18.376 1.00 96.12 69 TYR A CA 1
ATOM 511 C C . TYR A 1 69 ? -8.748 5.269 19.507 1.00 96.12 69 TYR A C 1
ATOM 513 O O . TYR A 1 69 ? -8.023 6.190 19.891 1.00 96.12 69 TYR A O 1
ATOM 521 N N . VAL A 1 70 ? -9.950 5.027 20.023 1.00 93.00 70 VAL A N 1
ATOM 522 C CA . VAL A 1 70 ? -10.499 5.694 21.205 1.00 93.00 70 VAL A CA 1
ATOM 523 C C . VAL A 1 70 ? -10.699 4.615 22.260 1.00 93.00 70 VAL A C 1
ATOM 525 O O . VAL A 1 70 ? -11.317 3.591 21.978 1.00 93.00 70 VAL A O 1
ATOM 528 N N . LYS A 1 71 ? -10.093 4.825 23.429 1.00 77.00 71 LYS A N 1
ATOM 529 C CA . LYS A 1 71 ? -10.133 3.891 24.556 1.00 77.00 71 LYS A CA 1
ATOM 530 C C . LYS A 1 71 ? -11.463 3.971 25.296 1.00 77.00 71 LYS A C 1
ATOM 532 O O . LYS A 1 71 ? -11.975 5.105 25.427 1.00 77.00 71 LYS A O 1
#

Radius of gyration: 15.24 Å; Cα contacts (8 Å, |Δi|>4): 89; chains: 1; bounding box: 31×29×40 Å